Protein AF-A0A7C2NEA9-F1 (afdb_monomer_lite)

Structure (mmCIF, N/CA/C/O backbone):
data_AF-A0A7C2NEA9-F1
#
_entry.id   AF-A0A7C2NEA9-F1
#
loop_
_atom_site.group_PDB
_atom_site.id
_atom_site.type_symbol
_atom_site.label_atom_id
_atom_site.label_alt_id
_atom_site.label_comp_id
_atom_site.label_asym_id
_atom_site.label_entity_id
_atom_site.label_seq_id
_atom_site.pdbx_PDB_ins_code
_atom_site.Cartn_x
_atom_site.Cartn_y
_atom_site.Cartn_z
_atom_site.occupancy
_atom_site.B_iso_or_equiv
_atom_site.auth_seq_id
_atom_site.auth_comp_id
_atom_site.auth_asym_id
_atom_site.auth_atom_id
_atom_site.pdbx_PDB_model_num
ATOM 1 N N . MET A 1 1 ? -7.133 -5.645 29.372 1.00 48.84 1 MET A N 1
ATOM 2 C CA . MET A 1 1 ? -6.117 -6.375 28.583 1.00 48.84 1 MET A CA 1
ATOM 3 C C . MET A 1 1 ? -6.659 -6.634 27.180 1.00 48.84 1 MET A C 1
ATOM 5 O O . MET A 1 1 ? -7.463 -7.539 27.019 1.00 48.84 1 MET A O 1
ATOM 9 N N . HIS A 1 2 ? -6.282 -5.826 26.185 1.00 58.25 2 HIS A N 1
ATOM 10 C CA . HIS A 1 2 ? -6.839 -5.874 24.822 1.00 58.25 2 HIS A CA 1
ATOM 11 C C . HIS A 1 2 ? -5.844 -6.498 23.817 1.00 58.25 2 HIS A C 1
ATOM 13 O O . HIS A 1 2 ? -5.599 -5.960 22.747 1.00 58.25 2 HIS A O 1
ATOM 19 N N . TYR A 1 3 ? -5.217 -7.627 24.166 1.00 60.78 3 TYR A N 1
ATOM 20 C CA . TYR A 1 3 ? -4.210 -8.284 23.309 1.00 60.78 3 TYR A CA 1
ATOM 21 C C . TYR A 1 3 ? -4.816 -9.080 22.140 1.00 60.78 3 TYR A C 1
ATOM 23 O O . TYR A 1 3 ? -4.094 -9.578 21.284 1.00 60.78 3 TYR A O 1
ATOM 31 N N . TRP A 1 4 ? -6.144 -9.197 22.077 1.00 68.12 4 TRP A N 1
ATOM 32 C CA . TRP A 1 4 ? -6.832 -9.945 21.025 1.00 68.12 4 TRP A CA 1
ATOM 33 C C . TRP A 1 4 ? -6.744 -9.284 19.644 1.00 68.12 4 TRP A C 1
ATOM 35 O O . TRP A 1 4 ? -6.649 -9.996 18.648 1.00 68.12 4 TRP A O 1
ATOM 45 N N . TRP A 1 5 ? -6.665 -7.950 19.566 1.00 64.62 5 TRP A N 1
ATOM 46 C CA . TRP A 1 5 ? -6.458 -7.258 18.288 1.00 64.62 5 TRP A CA 1
ATOM 47 C C . TRP A 1 5 ? -5.114 -7.590 17.651 1.00 64.62 5 TRP A C 1
ATOM 49 O O . TRP A 1 5 ? -5.041 -7.693 16.434 1.00 64.62 5 TRP A O 1
ATOM 59 N N . TRP A 1 6 ? -4.079 -7.855 18.453 1.00 68.75 6 TRP A N 1
ATOM 60 C CA . TRP A 1 6 ? -2.786 -8.315 17.944 1.00 68.75 6 TRP A CA 1
ATOM 61 C C . TRP A 1 6 ? -2.864 -9.703 17.312 1.00 68.75 6 TRP A C 1
ATOM 63 O O . TRP A 1 6 ? -2.158 -9.965 16.344 1.00 68.75 6 TRP A O 1
ATOM 73 N N . LEU A 1 7 ? -3.741 -10.580 17.810 1.00 71.50 7 LEU A N 1
ATOM 74 C CA . LEU A 1 7 ? -3.968 -11.898 17.211 1.00 71.50 7 LEU A CA 1
ATOM 75 C C . LEU A 1 7 ? -4.780 -11.804 15.917 1.00 71.50 7 LEU A C 1
ATOM 77 O O . LEU A 1 7 ? -4.481 -12.522 14.969 1.00 71.50 7 LEU A O 1
ATOM 81 N N . VAL A 1 8 ? -5.762 -10.901 15.847 1.00 74.81 8 VAL A N 1
ATOM 82 C CA . VAL A 1 8 ? -6.519 -10.635 14.611 1.00 74.81 8 VAL A CA 1
ATOM 83 C C . VAL A 1 8 ? -5.622 -9.981 13.560 1.00 74.81 8 VAL A C 1
ATOM 85 O O . VAL A 1 8 ? -5.590 -10.432 12.418 1.00 74.81 8 VAL A O 1
ATOM 88 N N . PHE A 1 9 ? -4.841 -8.972 13.953 1.00 72.62 9 PHE A N 1
ATOM 89 C CA . PHE A 1 9 ? -3.837 -8.329 13.108 1.00 72.62 9 PHE A CA 1
ATOM 90 C C . PHE A 1 9 ? -2.791 -9.338 12.631 1.00 72.62 9 PHE A C 1
ATOM 92 O O . PHE A 1 9 ? -2.562 -9.461 11.433 1.00 72.62 9 PHE A O 1
ATOM 99 N N . GLY A 1 10 ? -2.219 -10.120 13.549 1.00 78.12 10 GLY A N 1
ATOM 100 C CA . GLY A 1 10 ? -1.261 -11.174 13.227 1.00 78.12 10 GLY A CA 1
ATOM 101 C C . GLY A 1 10 ? -1.852 -12.237 12.304 1.00 78.12 10 GLY A C 1
ATOM 102 O O . GLY A 1 10 ? -1.194 -12.641 11.355 1.00 78.12 10 GLY A O 1
ATOM 103 N N . GLY A 1 11 ? -3.105 -12.646 12.518 1.00 78.94 11 GLY A N 1
ATOM 104 C CA . GLY A 1 11 ? -3.808 -13.593 11.652 1.00 78.94 11 GLY A CA 1
ATOM 105 C C . GLY A 1 11 ? -4.065 -13.045 10.248 1.00 78.94 11 GLY A C 1
ATOM 106 O O . GLY A 1 11 ? -3.888 -13.766 9.270 1.00 78.94 11 GLY A O 1
ATOM 107 N N . LEU A 1 12 ? -4.415 -11.763 10.132 1.00 74.62 12 LEU A N 1
ATOM 108 C CA . LEU A 1 12 ? -4.602 -11.092 8.846 1.00 74.62 12 LEU A CA 1
ATOM 109 C C . LEU A 1 12 ? -3.266 -10.932 8.110 1.00 74.62 12 LEU A C 1
ATOM 111 O O . LEU A 1 12 ? -3.182 -11.262 6.929 1.00 74.62 12 LEU A O 1
ATOM 115 N N . VAL A 1 13 ? -2.208 -10.519 8.814 1.00 77.88 13 VAL A N 1
ATOM 116 C CA . VAL A 1 13 ? -0.844 -10.429 8.271 1.00 77.88 13 VAL A CA 1
ATOM 117 C C . VAL A 1 13 ? -0.350 -11.801 7.818 1.00 77.88 13 VAL A C 1
ATOM 119 O O . VAL A 1 13 ? 0.131 -11.920 6.699 1.00 77.88 13 VAL A O 1
ATOM 122 N N . LEU A 1 14 ? -0.510 -12.848 8.630 1.00 78.00 14 LEU A N 1
ATOM 123 C CA . LEU A 1 14 ? -0.118 -14.214 8.270 1.00 78.00 14 LEU A CA 1
ATOM 124 C C . LEU A 1 14 ? -0.953 -14.771 7.113 1.00 78.00 14 LEU A C 1
ATOM 126 O O . LEU A 1 14 ? -0.406 -15.464 6.262 1.00 78.00 14 LEU A O 1
ATOM 130 N N . GLY A 1 15 ? -2.249 -14.459 7.049 1.00 76.88 15 GLY A N 1
ATOM 131 C CA . GLY A 1 15 ? -3.115 -14.834 5.931 1.00 76.88 15 GLY A CA 1
ATOM 132 C C . GLY A 1 15 ? -2.710 -14.145 4.628 1.00 76.88 15 GLY A C 1
ATOM 133 O O . GLY A 1 15 ? -2.632 -14.797 3.588 1.00 76.88 15 GLY A O 1
ATOM 134 N N . ALA A 1 16 ? -2.381 -12.854 4.694 1.00 69.94 16 ALA A N 1
ATOM 135 C CA . ALA A 1 16 ? -1.828 -12.109 3.570 1.00 69.94 16 ALA A CA 1
ATOM 136 C C . ALA A 1 16 ? -0.469 -12.681 3.143 1.00 69.94 16 ALA A C 1
ATOM 138 O O . ALA A 1 16 ? -0.279 -12.946 1.964 1.00 69.94 16 ALA A O 1
ATOM 139 N N . LEU A 1 17 ? 0.425 -12.974 4.094 1.00 71.38 17 LEU A N 1
ATOM 140 C CA . LEU A 1 17 ? 1.739 -13.571 3.833 1.00 71.38 17 LEU A CA 1
ATOM 141 C C . LEU A 1 17 ? 1.633 -14.980 3.230 1.00 71.38 17 LEU A C 1
ATOM 143 O O . LEU A 1 17 ? 2.436 -15.359 2.383 1.00 71.38 17 LEU A O 1
ATOM 147 N N . ALA A 1 18 ? 0.650 -15.768 3.668 1.00 70.69 18 ALA A N 1
ATOM 148 C CA . ALA A 1 18 ? 0.393 -17.101 3.140 1.00 70.69 18 ALA A CA 1
ATOM 149 C C . ALA A 1 18 ? -0.156 -17.038 1.710 1.00 70.69 18 ALA A C 1
ATOM 151 O O . ALA A 1 18 ? 0.288 -17.814 0.868 1.00 70.69 18 ALA A O 1
ATOM 152 N N . LEU A 1 19 ? -1.072 -16.105 1.419 1.00 66.81 19 LEU A N 1
ATOM 153 C CA . LEU A 1 19 ? -1.507 -15.825 0.046 1.00 66.81 19 LEU A CA 1
ATOM 154 C C . LEU A 1 19 ? -0.327 -15.400 -0.826 1.00 66.81 19 LEU A C 1
ATOM 156 O O . LEU A 1 19 ? -0.193 -15.885 -1.947 1.00 66.81 19 LEU A O 1
ATOM 160 N N . ASP A 1 20 ? 0.549 -14.566 -0.281 1.00 62.69 20 ASP A N 1
ATOM 161 C CA . ASP A 1 20 ? 1.759 -14.120 -0.949 1.00 62.69 20 ASP A CA 1
ATOM 162 C C . ASP A 1 20 ? 2.677 -15.299 -1.302 1.00 62.69 20 ASP A C 1
ATOM 164 O O . ASP A 1 20 ? 2.907 -15.602 -2.470 1.00 62.69 20 ASP A O 1
ATOM 168 N N . LEU A 1 21 ? 3.102 -16.092 -0.317 1.00 62.34 21 LEU A N 1
ATOM 169 C CA . LEU A 1 21 ? 3.996 -17.227 -0.566 1.00 62.34 21 LEU A CA 1
ATOM 170 C C . LEU A 1 21 ? 3.393 -18.291 -1.495 1.00 62.34 21 LEU A C 1
ATOM 172 O O . LEU A 1 21 ? 4.137 -18.918 -2.258 1.00 62.34 21 LEU A O 1
ATOM 176 N N . LEU A 1 22 ? 2.078 -18.514 -1.421 1.00 60.22 22 LEU A N 1
ATOM 177 C CA . LEU A 1 22 ? 1.389 -19.555 -2.185 1.00 60.22 22 LEU A CA 1
ATOM 178 C C . LEU A 1 22 ? 1.162 -19.153 -3.650 1.00 60.22 22 LEU A C 1
ATOM 180 O O . LEU A 1 22 ? 1.170 -20.018 -4.527 1.00 60.22 22 LEU A O 1
ATOM 184 N N . VAL A 1 23 ? 0.978 -17.859 -3.927 1.00 59.88 23 VAL A N 1
ATOM 185 C CA . VAL A 1 23 ? 0.726 -17.340 -5.281 1.00 59.88 23 VAL A CA 1
ATOM 186 C C . VAL A 1 23 ? 2.030 -16.953 -5.994 1.00 59.88 23 VAL A C 1
ATOM 188 O O . VAL A 1 23 ? 2.139 -17.151 -7.205 1.00 59.88 23 VAL A O 1
ATOM 191 N N . PHE A 1 24 ? 3.051 -16.483 -5.268 1.00 53.09 24 PHE A N 1
ATOM 192 C CA . PHE A 1 24 ? 4.293 -15.961 -5.858 1.00 53.09 24 PHE A CA 1
ATOM 193 C C . PHE A 1 24 ? 5.310 -17.016 -6.319 1.00 53.09 24 PHE A C 1
ATOM 195 O O . PHE A 1 24 ? 6.196 -16.698 -7.108 1.00 53.09 24 PHE A O 1
ATOM 202 N N . HIS A 1 25 ? 5.203 -18.282 -5.904 1.00 50.19 25 HIS A N 1
ATOM 203 C CA . HIS A 1 25 ? 6.212 -19.294 -6.258 1.00 50.19 25 HIS A CA 1
ATOM 204 C C . HIS A 1 25 ? 6.202 -19.762 -7.723 1.00 50.19 25 HIS A C 1
ATOM 206 O O . HIS A 1 25 ? 6.945 -20.688 -8.056 1.00 50.19 25 HIS A O 1
ATOM 212 N N . ARG A 1 26 ? 5.378 -19.193 -8.618 1.00 51.31 26 ARG A N 1
ATOM 213 C CA . ARG A 1 26 ? 5.155 -19.853 -9.910 1.00 51.31 26 ARG A CA 1
ATOM 214 C C . ARG A 1 26 ? 6.107 -19.490 -11.048 1.00 51.31 26 ARG A C 1
ATOM 216 O O . ARG A 1 26 ? 6.436 -20.420 -11.774 1.00 51.31 26 ARG A O 1
ATOM 223 N N . HIS A 1 27 ? 6.598 -18.261 -11.243 1.00 46.44 27 HIS A N 1
ATOM 224 C CA . HIS A 1 27 ? 7.358 -17.978 -12.478 1.00 46.44 27 HIS A CA 1
ATOM 225 C C . HIS A 1 27 ? 8.485 -16.947 -12.338 1.00 46.44 27 HIS A C 1
ATOM 227 O O . HIS A 1 27 ? 8.309 -15.760 -12.550 1.00 46.44 27 HIS A O 1
ATOM 233 N N . ALA A 1 28 ? 9.695 -17.456 -12.092 1.00 48.22 28 ALA A N 1
ATOM 234 C CA . ALA A 1 28 ? 10.950 -16.747 -12.307 1.00 48.22 28 ALA A CA 1
ATOM 235 C C . ALA A 1 28 ? 11.243 -16.636 -13.814 1.00 48.22 28 ALA A C 1
ATOM 237 O O . ALA A 1 28 ? 11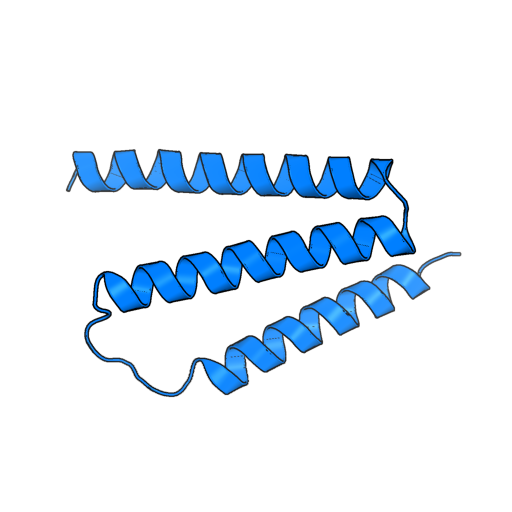.982 -17.456 -14.354 1.00 48.22 28 ALA A O 1
ATOM 238 N N . HIS A 1 29 ? 10.646 -15.676 -14.518 1.00 50.78 29 HIS A N 1
ATOM 239 C CA . HIS A 1 29 ? 11.087 -15.255 -15.853 1.00 50.78 29 HIS A CA 1
ATOM 240 C C . HIS A 1 29 ? 11.090 -13.727 -15.915 1.00 50.78 29 HIS A C 1
ATOM 242 O O . HIS A 1 29 ? 10.312 -13.083 -15.232 1.00 50.78 29 HIS A O 1
ATOM 248 N N . ARG A 1 30 ? 12.019 -13.175 -16.706 1.00 50.53 30 ARG A N 1
ATOM 249 C CA . ARG A 1 30 ? 12.300 -11.745 -16.931 1.00 50.53 30 ARG A CA 1
ATOM 250 C C . ARG A 1 30 ? 11.034 -10.874 -16.804 1.00 50.53 30 ARG A C 1
ATOM 252 O O . ARG A 1 30 ? 10.299 -10.736 -17.777 1.00 50.53 30 ARG A O 1
ATOM 259 N N . GLU A 1 31 ? 10.807 -10.315 -15.614 1.00 59.50 31 GLU A N 1
ATOM 260 C CA . GLU A 1 31 ? 9.621 -9.513 -15.297 1.00 59.50 31 GLU A CA 1
ATOM 261 C C . GLU A 1 31 ? 9.517 -8.376 -16.320 1.00 59.50 31 GLU A C 1
ATOM 263 O O . GLU A 1 31 ? 10.372 -7.485 -16.392 1.00 59.50 31 GLU A O 1
ATOM 268 N N . SER A 1 32 ? 8.497 -8.434 -17.175 1.00 72.94 32 SER A N 1
ATOM 269 C CA . SER A 1 32 ? 8.205 -7.338 -18.096 1.00 72.94 32 SER A CA 1
ATOM 270 C C . SER A 1 32 ? 7.808 -6.105 -17.284 1.00 72.94 32 SER A C 1
ATOM 272 O O . SER A 1 32 ? 7.204 -6.233 -16.222 1.00 72.94 32 SER A O 1
ATOM 274 N N . MET A 1 33 ? 8.043 -4.894 -17.800 1.00 76.69 33 MET A N 1
ATOM 275 C CA . MET A 1 33 ? 7.577 -3.648 -17.166 1.00 76.69 33 MET A CA 1
ATOM 276 C C . MET A 1 33 ? 6.086 -3.715 -16.773 1.00 76.69 33 MET A C 1
ATOM 278 O O . MET A 1 33 ? 5.673 -3.163 -15.759 1.00 76.69 33 MET A O 1
ATOM 282 N N . ARG A 1 34 ? 5.269 -4.441 -17.551 1.00 75.69 34 ARG A N 1
ATOM 283 C CA . ARG A 1 34 ? 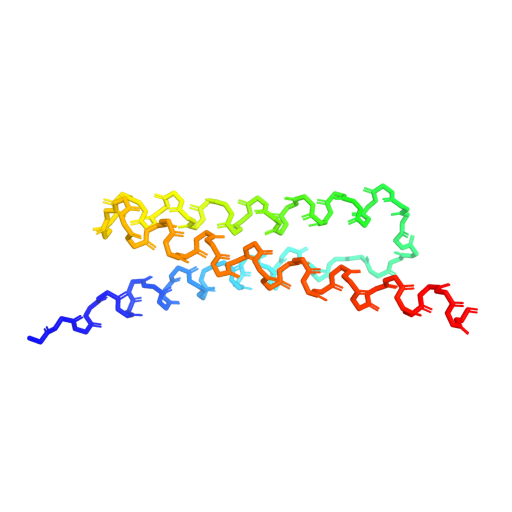3.845 -4.672 -17.253 1.00 75.69 34 ARG A CA 1
ATOM 284 C C . ARG A 1 34 ? 3.613 -5.542 -16.015 1.00 75.69 34 ARG A C 1
ATOM 286 O O . ARG A 1 34 ? 2.662 -5.301 -15.277 1.00 75.69 34 ARG A O 1
ATOM 293 N N . GLU A 1 35 ? 4.459 -6.534 -15.798 1.00 78.44 35 GLU A N 1
ATOM 294 C CA . GLU A 1 35 ? 4.380 -7.484 -14.686 1.00 78.44 35 GLU A CA 1
ATOM 295 C C . GLU A 1 35 ? 4.828 -6.803 -13.389 1.00 78.44 35 GLU A C 1
ATOM 297 O O . GLU A 1 35 ? 4.076 -6.779 -12.417 1.00 78.44 35 GLU A O 1
ATOM 302 N N . ALA A 1 36 ? 5.943 -6.064 -13.438 1.00 80.44 36 ALA A N 1
ATOM 303 C CA . ALA A 1 36 ? 6.427 -5.244 -12.326 1.00 80.44 36 ALA A CA 1
ATOM 304 C C . ALA A 1 36 ? 5.406 -4.179 -11.871 1.00 80.44 36 ALA A C 1
ATOM 306 O O . ALA A 1 36 ? 5.195 -3.976 -10.670 1.00 80.44 36 ALA A O 1
ATOM 307 N N . VAL A 1 37 ? 4.730 -3.512 -12.816 1.00 82.12 37 VAL A N 1
ATOM 308 C CA . VAL A 1 37 ? 3.657 -2.552 -12.501 1.00 82.12 37 VAL A CA 1
ATOM 309 C C . VAL A 1 37 ? 2.444 -3.259 -11.898 1.00 82.12 37 VAL A C 1
ATOM 311 O O . VAL A 1 37 ? 1.893 -2.773 -10.913 1.00 82.12 37 VAL A O 1
ATOM 314 N N . THR A 1 38 ? 2.043 -4.411 -12.442 1.00 80.69 38 THR A N 1
ATOM 315 C CA . THR A 1 38 ? 0.914 -5.191 -11.908 1.00 80.69 38 THR A CA 1
ATOM 316 C C . THR A 1 38 ? 1.181 -5.600 -10.464 1.00 80.69 38 THR A C 1
ATOM 318 O O . THR A 1 38 ? 0.348 -5.350 -9.594 1.00 80.69 38 THR A O 1
ATOM 321 N N . TRP A 1 39 ? 2.372 -6.126 -10.179 1.00 80.81 39 TRP A N 1
ATOM 322 C CA . TRP A 1 39 ? 2.780 -6.466 -8.821 1.00 80.81 39 TRP A CA 1
ATOM 323 C C . TRP A 1 39 ? 2.813 -5.248 -7.901 1.00 80.81 39 TRP A C 1
ATOM 325 O O . TRP A 1 39 ? 2.272 -5.300 -6.799 1.00 80.81 39 TRP A O 1
ATOM 335 N N . SER A 1 40 ? 3.353 -4.119 -8.363 1.00 82.00 40 SER A N 1
ATOM 336 C CA . SER A 1 40 ? 3.348 -2.874 -7.583 1.00 82.00 40 SER A CA 1
ATOM 337 C C . SER A 1 40 ? 1.927 -2.440 -7.205 1.00 82.00 40 SER A C 1
ATOM 339 O O . SER A 1 40 ? 1.679 -2.075 -6.057 1.00 82.00 40 SER A O 1
ATOM 341 N N . VAL A 1 41 ? 0.978 -2.527 -8.141 1.00 84.81 41 VAL A N 1
ATOM 342 C CA . VAL A 1 41 ? -0.433 -2.192 -7.898 1.00 84.81 41 VAL A CA 1
ATOM 343 C C . VAL A 1 41 ? -1.084 -3.172 -6.923 1.00 84.81 41 VAL A C 1
ATOM 345 O O . VAL A 1 41 ? -1.807 -2.725 -6.036 1.00 84.81 41 VAL A O 1
ATOM 348 N N . VAL A 1 42 ? -0.812 -4.476 -7.033 1.00 81.88 42 VAL A N 1
ATOM 349 C CA . VAL A 1 42 ? -1.321 -5.490 -6.091 1.00 81.88 42 VAL A CA 1
ATOM 350 C C . VAL A 1 42 ? -0.854 -5.185 -4.669 1.00 81.88 42 VAL A C 1
ATOM 352 O O . VAL A 1 42 ? -1.673 -5.107 -3.754 1.00 81.88 42 VAL A O 1
ATOM 355 N N . TRP A 1 43 ? 0.440 -4.927 -4.487 1.00 79.38 43 TRP A N 1
ATOM 356 C CA . TRP A 1 43 ? 1.021 -4.622 -3.181 1.00 79.38 43 TRP A CA 1
ATOM 357 C C . TRP A 1 43 ? 0.516 -3.311 -2.581 1.00 79.38 43 TRP A C 1
ATOM 359 O O . TRP A 1 43 ? 0.216 -3.242 -1.387 1.00 79.38 43 TRP A O 1
ATOM 369 N N . VAL A 1 44 ? 0.400 -2.261 -3.397 1.00 85.88 44 VAL A N 1
ATOM 370 C CA . VAL A 1 44 ? -0.185 -0.987 -2.955 1.00 85.88 44 VAL A CA 1
ATOM 371 C C . VAL A 1 44 ? -1.667 -1.164 -2.614 1.00 85.88 44 VAL A C 1
ATOM 373 O O . VAL A 1 44 ? -2.124 -0.656 -1.591 1.00 85.88 44 VAL A O 1
ATOM 376 N N . GLY A 1 45 ? -2.404 -1.928 -3.423 1.00 86.06 45 GLY A N 1
ATOM 377 C CA . GLY A 1 45 ? -3.806 -2.264 -3.191 1.00 86.06 45 GLY A CA 1
ATOM 378 C C . GLY A 1 45 ? -4.021 -3.038 -1.892 1.00 86.06 45 GLY A C 1
ATOM 379 O O . GLY A 1 45 ? -4.963 -2.739 -1.163 1.00 86.06 45 GLY A O 1
ATOM 380 N N . LEU A 1 46 ? -3.122 -3.964 -1.553 1.00 81.75 46 LEU A N 1
ATOM 381 C CA . LEU A 1 46 ? -3.161 -4.700 -0.290 1.00 81.75 46 LEU A CA 1
ATOM 382 C C . LEU A 1 46 ? -2.960 -3.772 0.920 1.00 81.75 46 LEU A C 1
ATOM 384 O O . LEU A 1 46 ? -3.720 -3.854 1.884 1.00 81.75 46 LEU A O 1
ATOM 388 N N . GLY A 1 47 ? -1.998 -2.846 0.851 1.00 84.56 47 GLY A N 1
ATOM 389 C CA . GLY A 1 47 ? -1.801 -1.829 1.894 1.00 84.56 47 GLY A CA 1
ATOM 390 C C . GLY A 1 47 ? -3.017 -0.909 2.059 1.00 84.56 47 GLY A C 1
ATOM 391 O O . GLY A 1 47 ? -3.459 -0.643 3.175 1.00 84.56 47 GLY A O 1
ATOM 392 N N . LEU A 1 48 ? -3.636 -0.486 0.952 1.00 85.44 48 LEU A N 1
ATOM 393 C CA . LEU A 1 48 ? -4.874 0.303 0.985 1.00 85.44 48 LEU A CA 1
ATOM 394 C C . LEU A 1 48 ? -6.061 -0.488 1.554 1.00 85.44 48 LEU A C 1
ATOM 396 O O . LEU A 1 48 ? -6.822 0.049 2.359 1.00 85.44 48 LEU A O 1
ATOM 400 N N . ALA A 1 49 ? -6.211 -1.761 1.186 1.00 84.50 49 ALA A N 1
ATOM 401 C CA . ALA A 1 49 ? -7.239 -2.636 1.747 1.00 84.50 49 ALA A CA 1
ATOM 402 C C . ALA A 1 49 ? -7.061 -2.795 3.264 1.00 84.50 49 ALA A C 1
ATOM 404 O O . ALA A 1 49 ? -8.041 -2.768 4.013 1.00 84.50 49 ALA A O 1
ATOM 405 N N . PHE A 1 50 ? -5.814 -2.875 3.731 1.00 82.19 50 PHE A N 1
ATOM 406 C CA . PHE A 1 50 ? -5.514 -2.888 5.155 1.00 82.19 50 PHE A CA 1
ATOM 407 C C . PHE A 1 50 ? -5.870 -1.557 5.842 1.00 82.19 50 PHE A C 1
ATOM 409 O O . PHE A 1 50 ? -6.455 -1.572 6.923 1.00 82.19 50 PHE A O 1
ATOM 416 N N . ALA A 1 51 ? -5.633 -0.405 5.206 1.00 83.50 51 ALA A N 1
ATOM 417 C CA . ALA A 1 51 ? -6.077 0.887 5.741 1.00 83.50 51 ALA A CA 1
ATOM 418 C C . ALA A 1 51 ? -7.607 0.949 5.927 1.00 83.50 51 ALA A C 1
ATOM 420 O O . ALA A 1 51 ? -8.090 1.450 6.943 1.00 83.50 51 ALA A O 1
ATOM 421 N N . VAL A 1 52 ? -8.375 0.398 4.978 1.00 83.31 52 VAL A N 1
ATOM 422 C CA . VAL A 1 52 ? -9.842 0.283 5.087 1.00 83.31 52 VAL A CA 1
ATOM 423 C C . VAL A 1 52 ? -10.236 -0.656 6.227 1.00 83.31 52 VAL A C 1
ATOM 425 O O . VAL A 1 52 ? -11.144 -0.337 6.991 1.00 83.31 52 VAL A O 1
ATOM 428 N N . PHE A 1 53 ? -9.539 -1.781 6.391 1.00 81.88 53 PHE A N 1
ATOM 429 C CA . PHE A 1 53 ? -9.762 -2.688 7.517 1.00 81.88 53 PHE A CA 1
ATOM 430 C C . PHE A 1 53 ? -9.543 -1.986 8.867 1.00 81.88 53 PHE A C 1
ATOM 432 O O . PHE A 1 53 ? -10.413 -2.049 9.736 1.00 81.88 53 PHE A O 1
ATOM 439 N N . VAL A 1 54 ? -8.439 -1.245 9.021 1.00 80.38 54 VAL A N 1
ATOM 440 C CA . VAL A 1 54 ? -8.174 -0.440 10.227 1.00 80.38 54 VAL A CA 1
ATOM 441 C C . VAL A 1 54 ? -9.277 0.600 10.441 1.00 80.38 54 VAL A C 1
ATOM 443 O O . VAL A 1 54 ? -9.732 0.773 11.569 1.00 80.38 54 VAL A O 1
ATOM 446 N N . ALA A 1 55 ? -9.772 1.234 9.374 1.00 83.00 55 ALA A N 1
ATOM 447 C CA . ALA A 1 55 ? -10.843 2.228 9.471 1.00 83.00 55 ALA A CA 1
ATOM 448 C C . ALA A 1 55 ? -12.150 1.647 10.021 1.00 83.00 55 ALA A C 1
ATOM 450 O O . ALA A 1 55 ? -12.860 2.336 10.753 1.00 83.00 55 ALA A O 1
ATOM 451 N N . VAL A 1 56 ? -12.463 0.395 9.679 1.00 82.31 56 VAL A N 1
ATOM 452 C CA . VAL A 1 56 ? -13.667 -0.302 10.152 1.00 82.31 56 VAL A CA 1
ATOM 453 C C . VAL A 1 56 ? -13.508 -0.799 11.592 1.00 82.31 56 VAL A C 1
ATOM 455 O O . VAL A 1 56 ? -14.480 -0.790 12.343 1.00 82.31 56 VAL A O 1
ATOM 458 N N . VAL A 1 57 ? -12.305 -1.229 11.984 1.00 80.94 57 VAL A N 1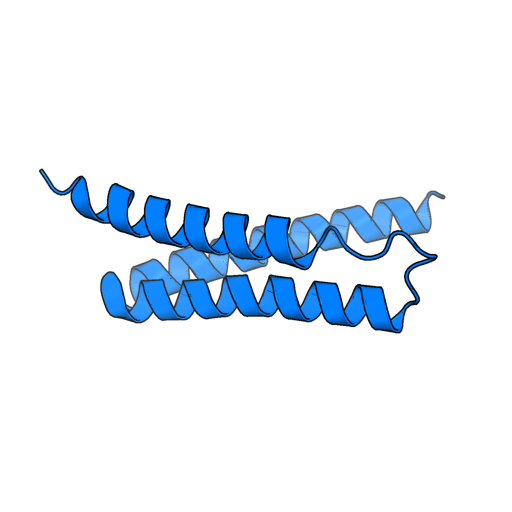
ATOM 459 C CA . VAL A 1 57 ? -12.055 -1.874 13.285 1.00 80.94 57 VAL A CA 1
ATOM 460 C C . VAL A 1 57 ? -11.704 -0.876 14.390 1.00 80.94 57 VAL A C 1
ATOM 462 O O . VAL A 1 57 ? -12.302 -0.904 15.462 1.00 80.94 57 VAL A O 1
ATOM 465 N N . GLU A 1 58 ? -10.726 -0.011 14.136 1.00 79.62 58 GLU A N 1
ATOM 466 C CA . GLU A 1 58 ? -10.172 0.942 15.109 1.00 79.62 58 GLU A CA 1
ATOM 467 C C . GLU A 1 58 ? -10.699 2.367 14.901 1.00 79.62 58 GLU A C 1
ATOM 469 O O . GLU A 1 58 ? -10.559 3.227 15.769 1.00 79.62 58 GLU A O 1
ATOM 474 N N . GLY A 1 59 ? -11.337 2.623 13.760 1.00 84.69 59 GLY A N 1
ATOM 475 C CA . GLY A 1 59 ? -11.885 3.925 13.419 1.00 84.69 59 GLY A CA 1
ATOM 476 C C . GLY A 1 59 ? -10.955 4.773 12.555 1.00 84.69 59 GLY A C 1
ATOM 477 O O . GLY A 1 59 ? -9.857 4.388 12.144 1.00 84.69 59 GLY A O 1
ATOM 478 N N . ARG A 1 60 ? -11.451 5.965 12.223 1.00 85.88 60 ARG A N 1
ATOM 479 C CA . ARG A 1 60 ? -10.887 6.805 11.163 1.00 85.88 60 ARG A CA 1
ATOM 480 C C . ARG A 1 60 ? -9.516 7.391 11.515 1.00 85.88 60 ARG A C 1
ATOM 482 O O . ARG A 1 60 ? -8.676 7.483 10.628 1.00 85.88 60 ARG A O 1
ATOM 489 N N . ASP A 1 61 ? -9.274 7.743 12.776 1.00 88.56 61 ASP A N 1
ATOM 490 C CA . ASP A 1 61 ? -8.005 8.351 13.200 1.00 88.56 61 ASP A CA 1
ATOM 491 C C . ASP A 1 61 ? -6.833 7.358 13.121 1.00 88.56 61 ASP A C 1
ATOM 493 O O . ASP A 1 61 ? -5.799 7.678 12.532 1.00 88.56 61 ASP A O 1
ATOM 497 N N . SER A 1 62 ? -7.015 6.119 13.600 1.00 85.38 62 SER A N 1
ATOM 498 C CA . SER A 1 62 ? -6.010 5.050 13.471 1.00 85.38 62 SER A CA 1
ATOM 499 C C . SER A 1 62 ? -5.735 4.696 12.005 1.00 85.38 62 SER A C 1
ATOM 501 O O . SER A 1 62 ? -4.586 4.478 11.618 1.00 85.38 62 SER A O 1
ATOM 503 N N . ALA A 1 63 ? -6.766 4.694 11.154 1.00 85.88 63 ALA A N 1
ATOM 504 C CA . ALA A 1 63 ? -6.599 4.442 9.724 1.00 85.88 63 ALA A CA 1
ATOM 505 C C . ALA A 1 63 ? -5.825 5.555 9.013 1.00 85.88 63 ALA A C 1
ATOM 507 O O . ALA A 1 63 ? -4.982 5.268 8.164 1.00 85.88 63 ALA A O 1
ATOM 508 N N . LEU A 1 64 ? -6.078 6.818 9.371 1.00 90.62 64 LEU A N 1
ATOM 509 C CA . LEU A 1 64 ? -5.321 7.955 8.852 1.00 90.62 64 LEU A CA 1
ATOM 510 C C . LEU A 1 64 ? -3.862 7.904 9.310 1.00 90.62 64 LEU A C 1
ATOM 512 O O . LEU A 1 64 ? -2.975 8.156 8.496 1.00 90.62 64 LEU A O 1
ATOM 516 N N . ALA A 1 65 ? -3.598 7.526 10.563 1.00 91.25 65 ALA A N 1
ATOM 517 C CA . ALA A 1 65 ? -2.238 7.329 11.060 1.00 91.25 65 ALA A CA 1
ATOM 518 C C . ALA A 1 65 ? -1.506 6.215 10.287 1.00 91.25 65 ALA A C 1
ATOM 520 O O . ALA A 1 65 ? -0.393 6.441 9.806 1.00 91.25 65 ALA A O 1
ATOM 521 N N . TYR A 1 66 ? -2.150 5.058 10.083 1.00 89.75 66 TYR A N 1
ATOM 522 C CA . TYR A 1 66 ? -1.602 3.967 9.269 1.00 89.75 66 TYR A CA 1
ATOM 523 C C . TYR A 1 66 ? -1.328 4.409 7.828 1.00 89.75 66 TYR A C 1
ATOM 525 O O . TYR A 1 66 ? -0.229 4.205 7.320 1.00 89.75 66 TYR A O 1
ATOM 533 N N . LEU A 1 67 ? -2.306 5.038 7.168 1.00 91.19 67 LEU A N 1
ATOM 534 C CA . LEU A 1 67 ? -2.177 5.462 5.773 1.00 91.19 67 LEU A CA 1
ATOM 535 C C . LEU A 1 67 ? -1.068 6.508 5.610 1.00 91.19 67 LEU A C 1
ATOM 537 O O . LEU A 1 67 ? -0.313 6.463 4.643 1.00 91.19 67 LEU A O 1
ATOM 541 N N . THR A 1 68 ? -0.944 7.423 6.572 1.00 93.31 68 THR A N 1
ATOM 542 C CA . THR A 1 68 ? 0.121 8.433 6.585 1.00 93.31 68 THR A CA 1
ATOM 543 C C . THR A 1 68 ? 1.489 7.768 6.701 1.00 93.31 68 THR A C 1
ATOM 545 O O . THR A 1 68 ? 2.368 8.052 5.891 1.00 93.31 68 THR A O 1
ATOM 548 N N . ALA A 1 69 ? 1.661 6.839 7.647 1.00 92.94 69 ALA A N 1
ATOM 549 C CA . ALA A 1 69 ? 2.905 6.086 7.793 1.00 92.94 69 ALA A CA 1
ATOM 550 C C . ALA A 1 69 ? 3.231 5.270 6.528 1.00 92.94 69 ALA A C 1
ATOM 552 O O . ALA A 1 69 ? 4.337 5.367 6.000 1.00 92.94 69 ALA A O 1
ATOM 553 N N . PHE A 1 70 ? 2.242 4.556 5.985 1.00 91.62 70 PHE A N 1
ATOM 554 C CA . PHE A 1 70 ? 2.374 3.774 4.755 1.00 91.62 70 PHE A CA 1
ATOM 555 C C . PHE A 1 70 ? 2.828 4.632 3.565 1.00 91.62 70 PHE A C 1
ATOM 557 O O . PHE A 1 70 ? 3.747 4.252 2.838 1.00 91.62 70 PHE A O 1
ATOM 564 N N . LEU A 1 71 ? 2.218 5.805 3.360 1.00 92.75 71 LEU A N 1
ATOM 565 C CA . LEU A 1 71 ? 2.589 6.712 2.271 1.00 92.75 71 LEU A CA 1
ATOM 566 C C . LEU A 1 71 ? 3.994 7.293 2.454 1.00 92.75 71 LEU A C 1
ATOM 568 O O . LEU A 1 71 ? 4.729 7.400 1.472 1.00 92.75 71 LEU A O 1
ATOM 572 N N . ILE A 1 72 ? 4.382 7.629 3.687 1.00 95.25 72 ILE A N 1
ATOM 573 C CA . ILE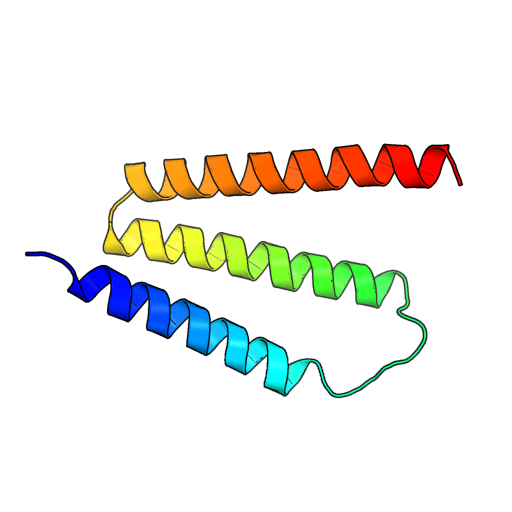 A 1 72 ? 5.731 8.122 3.994 1.00 95.25 72 ILE A CA 1
ATOM 574 C C . ILE A 1 72 ? 6.776 7.052 3.659 1.00 95.25 72 ILE A C 1
ATOM 576 O O . ILE A 1 72 ? 7.733 7.339 2.938 1.00 95.25 72 ILE A O 1
ATOM 580 N N . GLU A 1 73 ? 6.578 5.810 4.105 1.00 93.44 73 GLU A N 1
ATOM 581 C CA . GLU A 1 73 ? 7.496 4.702 3.809 1.00 93.44 73 GLU A CA 1
ATOM 582 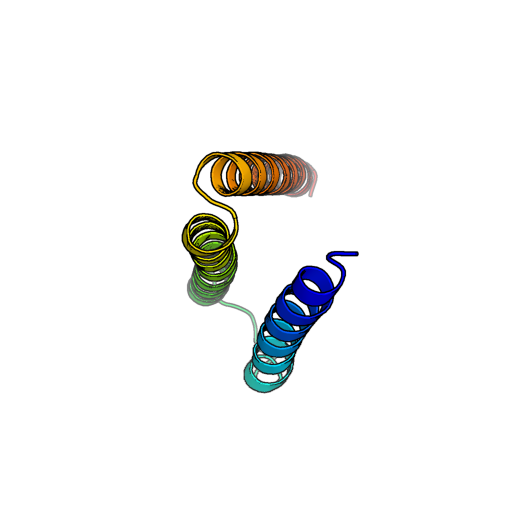C C . GLU A 1 73 ? 7.598 4.419 2.305 1.00 93.44 73 GLU A C 1
ATOM 584 O O . GLU A 1 73 ? 8.697 4.213 1.773 1.00 93.44 73 GLU A O 1
ATOM 589 N N . LYS A 1 74 ? 6.466 4.451 1.587 1.00 89.06 74 LYS A N 1
ATOM 590 C CA . LYS A 1 74 ? 6.456 4.274 0.129 1.00 89.06 74 LYS A CA 1
ATOM 591 C C . LYS A 1 74 ? 7.157 5.416 -0.596 1.00 89.06 74 LYS A C 1
ATOM 593 O O . LYS A 1 74 ? 7.931 5.142 -1.510 1.00 89.06 74 LYS A O 1
ATOM 598 N N . SER A 1 75 ? 6.956 6.662 -0.174 1.00 91.88 75 SER A N 1
ATOM 599 C CA . SER A 1 75 ? 7.652 7.818 -0.748 1.00 91.88 75 SER A CA 1
ATOM 600 C C . SER A 1 75 ? 9.162 7.725 -0.540 1.00 91.88 75 SER A C 1
ATOM 602 O O . SER A 1 75 ? 9.916 7.980 -1.473 1.00 91.88 75 SER A O 1
ATOM 604 N N . LEU A 1 76 ? 9.606 7.312 0.651 1.00 93.94 76 LEU A N 1
ATOM 605 C CA . LEU A 1 76 ? 11.028 7.165 0.971 1.00 93.94 76 LEU A CA 1
ATOM 606 C C . LEU A 1 76 ? 11.677 6.018 0.179 1.00 93.94 76 LEU A C 1
ATOM 608 O O . LEU A 1 76 ? 12.810 6.128 -0.283 1.00 93.94 76 LEU A O 1
ATOM 612 N N . SER A 1 77 ? 10.938 4.930 -0.046 1.00 89.50 77 SER A N 1
ATOM 613 C CA . SER A 1 77 ? 11.380 3.824 -0.907 1.00 89.50 77 SER A CA 1
ATOM 614 C C . SER A 1 77 ? 11.551 4.259 -2.370 1.00 89.50 77 SER A C 1
ATOM 616 O O . SER A 1 77 ? 12.502 3.846 -3.031 1.00 89.50 77 SER A O 1
ATOM 618 N N . VAL A 1 78 ? 10.640 5.098 -2.875 1.00 89.94 78 VAL A N 1
ATOM 619 C CA . VAL A 1 78 ? 10.694 5.642 -4.242 1.00 89.94 78 VAL A CA 1
ATOM 620 C C . VAL A 1 78 ? 11.824 6.665 -4.392 1.00 89.94 78 VAL A C 1
ATOM 622 O O . VAL A 1 78 ? 12.532 6.632 -5.395 1.00 89.94 78 VAL A O 1
ATOM 625 N N . ASP A 1 79 ? 12.041 7.518 -3.391 1.00 91.50 79 ASP A N 1
ATOM 626 C CA . ASP A 1 79 ? 13.165 8.464 -3.352 1.00 91.50 79 ASP A CA 1
ATOM 627 C C . ASP A 1 79 ? 14.514 7.732 -3.463 1.00 91.50 79 ASP A C 1
ATOM 629 O O . ASP A 1 79 ? 15.337 8.037 -4.329 1.00 91.50 79 ASP A O 1
ATOM 633 N N . ASN A 1 80 ? 14.676 6.649 -2.695 1.00 92.12 80 ASN A N 1
ATOM 634 C CA . ASN A 1 80 ? 15.849 5.779 -2.782 1.00 92.12 80 ASN A CA 1
ATOM 635 C C . ASN A 1 80 ? 16.011 5.121 -4.166 1.00 92.12 80 ASN A C 1
ATOM 637 O O . ASN A 1 80 ? 17.133 4.989 -4.655 1.00 92.12 80 ASN A O 1
ATOM 641 N N . LEU A 1 81 ? 14.918 4.723 -4.828 1.00 89.31 81 LEU A N 1
ATOM 642 C CA . LEU A 1 81 ? 14.974 4.134 -6.171 1.00 89.31 81 LEU A CA 1
ATOM 643 C C . LEU A 1 81 ? 15.525 5.121 -7.211 1.00 89.31 81 LEU A C 1
ATOM 645 O O . LEU A 1 81 ? 16.320 4.719 -8.060 1.00 89.31 81 LEU A O 1
ATOM 649 N N . PHE A 1 82 ? 15.148 6.401 -7.141 1.00 88.19 82 PHE A N 1
ATOM 650 C CA . PHE A 1 82 ? 15.670 7.422 -8.054 1.00 88.19 82 PHE A CA 1
ATOM 651 C C . PHE A 1 82 ? 17.179 7.612 -7.906 1.00 88.19 82 PHE A C 1
ATOM 653 O O . PHE A 1 82 ? 17.876 7.739 -8.913 1.00 88.19 82 PHE A O 1
ATOM 660 N N . VAL A 1 83 ? 17.688 7.571 -6.671 1.00 91.38 83 VAL A N 1
ATOM 661 C CA . VAL A 1 83 ? 19.132 7.618 -6.405 1.00 91.38 83 VAL A CA 1
ATOM 662 C C . VAL A 1 83 ? 19.839 6.435 -7.068 1.00 91.38 83 VAL A C 1
ATOM 664 O O . VAL A 1 83 ? 20.842 6.638 -7.748 1.00 91.38 83 VAL A O 1
ATOM 667 N N . PHE A 1 84 ? 19.302 5.217 -6.946 1.00 90.00 84 PHE A N 1
ATOM 668 C CA . PHE A 1 84 ? 19.888 4.038 -7.591 1.00 90.00 84 PHE A CA 1
ATOM 669 C C . PHE A 1 84 ? 19.854 4.116 -9.123 1.00 90.00 84 PHE A C 1
ATOM 671 O O . PHE A 1 84 ? 20.863 3.830 -9.756 1.00 90.00 84 PHE A O 1
ATOM 678 N N . VAL A 1 85 ? 18.740 4.544 -9.721 1.00 89.81 85 VAL A N 1
ATOM 679 C CA . VAL A 1 85 ? 18.612 4.669 -11.187 1.00 89.81 85 VAL A CA 1
ATOM 680 C C . VAL A 1 85 ? 19.488 5.792 -11.758 1.00 89.81 85 VAL A C 1
ATOM 682 O O . VAL A 1 85 ? 19.889 5.725 -12.912 1.00 89.81 85 VAL A O 1
ATOM 685 N N . GLY A 1 86 ? 19.774 6.842 -10.984 1.00 87.50 86 GLY A N 1
ATOM 686 C CA . GLY A 1 86 ? 20.654 7.930 -11.421 1.00 87.50 86 GLY A CA 1
ATOM 687 C C . GLY A 1 86 ? 22.150 7.624 -11.289 1.00 87.50 86 GLY A C 1
ATOM 688 O O . GLY A 1 86 ? 22.951 8.211 -12.014 1.00 87.50 86 GLY A O 1
ATOM 689 N N . LEU A 1 87 ? 22.533 6.747 -10.354 1.00 87.44 87 LEU A N 1
ATOM 690 C CA . LEU A 1 87 ? 23.930 6.377 -10.085 1.00 87.44 87 LEU A CA 1
ATOM 691 C C . LEU A 1 87 ? 24.440 5.195 -10.922 1.00 87.44 87 LEU A C 1
ATOM 693 O O . LEU A 1 87 ? 25.649 5.117 -11.142 1.00 87.44 87 LEU A O 1
ATOM 697 N N . PHE A 1 88 ? 23.558 4.282 -11.338 1.00 75.19 88 PHE A N 1
ATOM 698 C CA . PHE A 1 88 ? 23.887 3.050 -12.066 1.00 75.19 88 PHE A CA 1
ATOM 699 C C . PHE A 1 88 ? 23.335 3.067 -13.491 1.00 75.19 88 PHE A C 1
ATOM 701 O O . PHE A 1 88 ? 24.035 2.535 -14.383 1.00 75.19 88 PHE A O 1
#

Secondary structure (DSSP, 8-state):
--THHHHHHHHHHHHHHHHHHHHHTS--S---HHHHHHHHHHHHHHHHHHHHHHHHHT-HHHHHHHHHHHHHHHHHHHHHHHHHHHH-

Foldseek 3Di:
DPCVVVVVVVVVVVVVVCCVVVVVPDDDDDQDPVNVVVVVCVVVVVQVVVLVVCCVPVNDVSSVVSVVVVVVVVVVVVVVVVVVVVVD

pLDDT: mean 78.15, std 12.75, range [46.44, 95.25]

Organism: NCBI:txid1312852

Radius of gyration: 16.16 Å; chains: 1; bounding box: 38×28×47 Å

Sequence (88 aa):
MHYWWWLVFGGLVLGALALDLLVFHRHAHRESMREAVTWSVVWVGLGLAFAVFVAVVEGRDSALAYLTAFLIEKSLSVDNLFVFVGL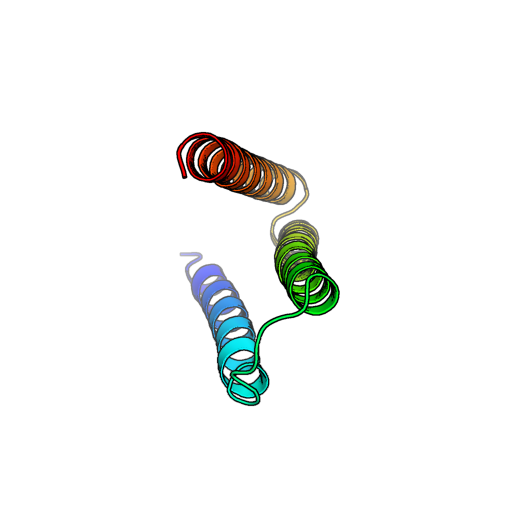F